Protein AF-A0A1Y4KQD1-F1 (afdb_monomer_lite)

Structure (mmCIF, N/CA/C/O backbone):
data_AF-A0A1Y4KQD1-F1
#
_entry.id   AF-A0A1Y4KQD1-F1
#
loop_
_atom_site.group_PDB
_atom_site.id
_atom_site.type_symbol
_atom_site.label_atom_id
_atom_site.label_alt_id
_atom_site.label_comp_id
_atom_site.label_asym_id
_atom_site.label_entity_id
_atom_site.label_seq_id
_atom_site.pdbx_PDB_ins_code
_atom_site.Cartn_x
_atom_site.Cartn_y
_atom_site.Cartn_z
_atom_site.occupancy
_atom_site.B_iso_or_equiv
_atom_site.auth_seq_id
_atom_site.auth_comp_id
_atom_site.auth_asym_id
_atom_site.auth_atom_id
_atom_site.pdbx_PDB_model_num
ATOM 1 N N . MET A 1 1 ? 0.925 -10.732 -22.822 1.00 41.88 1 MET A N 1
ATOM 2 C CA . MET A 1 1 ? 0.465 -11.248 -21.514 1.00 41.88 1 MET A CA 1
ATOM 3 C C . MET A 1 1 ? 1.108 -10.372 -20.444 1.00 41.88 1 MET A C 1
ATOM 5 O O . MET A 1 1 ? 2.324 -10.237 -20.476 1.00 41.88 1 MET A O 1
ATOM 9 N N . LYS A 1 2 ? 0.343 -9.657 -19.607 1.00 52.91 2 LYS A N 1
ATOM 10 C CA . LYS A 1 2 ? 0.949 -8.843 -18.537 1.00 52.91 2 LYS A CA 1
ATOM 11 C C . LYS A 1 2 ? 1.464 -9.818 -17.477 1.00 52.91 2 LYS A C 1
ATOM 13 O O . LYS A 1 2 ? 0.670 -10.572 -16.932 1.00 52.91 2 LYS A O 1
ATOM 18 N N . ILE A 1 3 ? 2.776 -9.862 -17.264 1.00 65.75 3 ILE A N 1
ATOM 19 C CA . ILE A 1 3 ? 3.381 -10.694 -16.222 1.00 65.75 3 ILE A CA 1
ATOM 20 C C . ILE A 1 3 ? 3.049 -10.020 -14.887 1.00 65.75 3 ILE A C 1
ATOM 22 O O . ILE A 1 3 ? 3.557 -8.932 -14.609 1.00 65.75 3 ILE A O 1
ATOM 26 N N . THR A 1 4 ? 2.151 -10.612 -14.099 1.00 70.94 4 THR A N 1
ATOM 27 C CA . THR A 1 4 ? 1.914 -10.176 -12.718 1.00 70.94 4 THR A CA 1
ATOM 28 C C . THR A 1 4 ? 3.088 -10.669 -11.865 1.00 70.94 4 THR A C 1
ATOM 30 O O . THR A 1 4 ? 3.396 -11.861 -11.913 1.00 70.94 4 THR A O 1
ATOM 33 N N . PRO A 1 5 ? 3.794 -9.793 -11.132 1.00 82.25 5 PRO A N 1
ATOM 34 C CA . PRO A 1 5 ? 4.838 -10.225 -10.208 1.00 82.25 5 PRO A CA 1
ATOM 35 C C . PRO A 1 5 ? 4.254 -11.108 -9.102 1.00 82.25 5 PRO A C 1
ATOM 37 O O . PRO A 1 5 ? 3.148 -10.852 -8.643 1.00 82.25 5 PRO A O 1
ATOM 40 N N . ASN A 1 6 ? 5.008 -12.101 -8.631 1.00 90.56 6 ASN A N 1
ATOM 41 C CA . ASN A 1 6 ? 4.617 -12.924 -7.483 1.00 90.56 6 ASN A CA 1
ATOM 42 C C . ASN A 1 6 ? 4.895 -12.168 -6.171 1.00 90.56 6 ASN A C 1
ATOM 44 O O . ASN A 1 6 ? 5.891 -12.427 -5.493 1.00 90.56 6 ASN A O 1
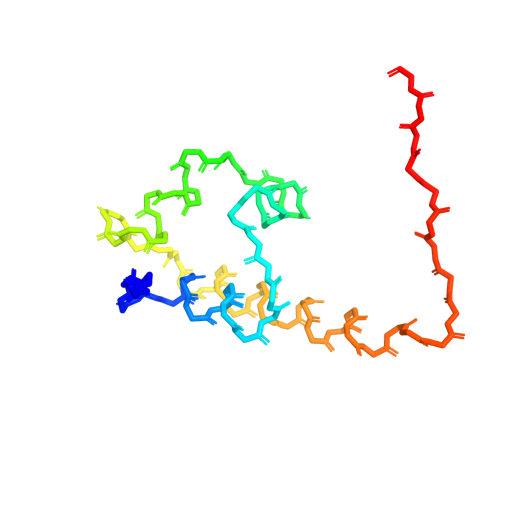ATOM 48 N N . THR A 1 7 ? 4.079 -11.156 -5.871 1.00 95.50 7 THR A N 1
ATOM 49 C CA . THR A 1 7 ? 4.176 -10.365 -4.639 1.00 95.50 7 THR A CA 1
ATOM 50 C C . THR A 1 7 ? 2.802 -10.194 -4.001 1.00 95.50 7 THR A C 1
ATOM 52 O O . THR A 1 7 ? 1.809 -10.082 -4.723 1.00 95.50 7 THR A O 1
ATOM 55 N N . PRO A 1 8 ? 2.719 -10.064 -2.664 1.00 96.00 8 PRO A N 1
ATOM 56 C CA . PRO A 1 8 ? 1.426 -9.926 -1.994 1.00 96.00 8 PRO A CA 1
ATOM 57 C C . PRO A 1 8 ? 0.605 -8.724 -2.488 1.00 96.00 8 PRO A C 1
ATOM 59 O O . PRO A 1 8 ? -0.612 -8.805 -2.619 1.00 96.00 8 PRO A O 1
ATOM 62 N N . VAL A 1 9 ? 1.269 -7.610 -2.821 1.00 96.19 9 VAL A N 1
ATOM 63 C CA . VAL A 1 9 ? 0.604 -6.405 -3.349 1.00 96.19 9 VAL A CA 1
ATOM 64 C C . VAL A 1 9 ? 0.113 -6.604 -4.783 1.00 96.19 9 VAL A C 1
ATOM 66 O O . VAL A 1 9 ? -0.940 -6.073 -5.143 1.00 96.19 9 VAL A O 1
ATOM 69 N N . ALA A 1 10 ? 0.848 -7.351 -5.610 1.00 95.69 10 ALA A N 1
ATOM 70 C CA . ALA A 1 10 ? 0.404 -7.675 -6.959 1.00 95.69 10 ALA A CA 1
ATOM 71 C C . ALA A 1 10 ? -0.810 -8.613 -6.939 1.00 95.69 10 ALA A C 1
ATOM 73 O O . ALA A 1 10 ? -1.788 -8.344 -7.641 1.00 95.69 10 ALA A O 1
ATOM 74 N N . ASP A 1 11 ? -0.804 -9.619 -6.063 1.00 95.25 11 ASP A N 1
ATOM 75 C CA . ASP A 1 11 ? -1.944 -10.517 -5.885 1.00 95.25 11 ASP A CA 1
ATOM 76 C C . ASP A 1 11 ? -3.178 -9.772 -5.367 1.00 95.25 11 ASP A C 1
ATOM 78 O O . ASP A 1 11 ? -4.277 -9.965 -5.882 1.00 95.25 11 ASP A O 1
ATOM 82 N N . LEU A 1 12 ? -3.007 -8.869 -4.397 1.00 93.69 12 LEU A N 1
ATOM 83 C CA . LEU A 1 12 ? -4.079 -8.020 -3.875 1.00 93.69 12 LEU A CA 1
ATOM 84 C C . LEU A 1 12 ? -4.698 -7.148 -4.983 1.00 93.69 12 LEU A C 1
ATOM 86 O O . LEU A 1 12 ? -5.919 -7.068 -5.120 1.00 93.69 12 LEU A O 1
ATOM 90 N N . CYS A 1 13 ? -3.861 -6.541 -5.831 1.00 92.94 13 CYS A N 1
ATOM 91 C CA . CYS A 1 13 ? -4.320 -5.781 -6.995 1.00 92.94 13 CYS A CA 1
ATOM 92 C C . CYS A 1 13 ? -5.115 -6.662 -7.973 1.00 92.94 13 CYS A C 1
ATOM 94 O O . CYS A 1 13 ? -6.157 -6.238 -8.472 1.00 92.94 13 CYS A O 1
ATOM 96 N N . GLN A 1 14 ? -4.659 -7.893 -8.219 1.00 93.25 14 GLN A N 1
ATOM 97 C CA . GLN A 1 14 ? -5.337 -8.839 -9.103 1.00 93.25 14 GLN A CA 1
ATOM 98 C C . GLN A 1 14 ? -6.676 -9.321 -8.527 1.00 93.25 14 GLN A C 1
ATOM 100 O O . GLN A 1 14 ? -7.667 -9.328 -9.255 1.00 93.25 14 GLN A O 1
ATOM 105 N N . ARG A 1 15 ? -6.732 -9.673 -7.235 1.00 92.00 15 ARG A N 1
ATOM 106 C CA . ARG A 1 15 ? -7.956 -10.138 -6.557 1.00 92.00 15 ARG A CA 1
ATOM 107 C C . ARG A 1 15 ? -9.053 -9.076 -6.529 1.00 92.00 15 ARG A C 1
ATOM 109 O O . ARG A 1 15 ? -10.218 -9.405 -6.717 1.00 92.00 15 ARG A O 1
ATOM 116 N N . HIS A 1 16 ? -8.683 -7.811 -6.329 1.00 90.50 16 HIS A N 1
ATOM 117 C CA . HIS A 1 16 ? -9.638 -6.706 -6.200 1.00 90.50 16 HIS A CA 1
ATOM 118 C C . HIS A 1 16 ? -9.801 -5.862 -7.475 1.00 90.50 16 HIS A C 1
ATOM 120 O O . HIS A 1 16 ? -10.497 -4.850 -7.449 1.00 90.50 16 HIS A O 1
ATOM 126 N N . GLY A 1 17 ? -9.157 -6.235 -8.589 1.00 91.31 17 GLY A N 1
ATOM 127 C CA . GLY A 1 17 ? -9.240 -5.490 -9.853 1.00 91.31 17 GLY A CA 1
ATOM 128 C C . GLY A 1 17 ? -8.690 -4.059 -9.775 1.00 91.31 17 GLY A C 1
ATOM 129 O O . GLY A 1 17 ? -9.126 -3.183 -10.520 1.00 91.31 17 GLY A O 1
ATOM 130 N N . LEU A 1 18 ? -7.746 -3.800 -8.865 1.00 90.88 18 LEU A N 1
ATOM 131 C CA . LEU A 1 18 ? -7.200 -2.468 -8.611 1.00 90.88 18 LEU A CA 1
ATOM 132 C C . LEU A 1 18 ? -5.847 -2.257 -9.289 1.00 90.88 18 LEU A C 1
ATOM 134 O O . LEU A 1 18 ? -4.993 -3.136 -9.336 1.00 90.88 18 LEU A O 1
ATOM 138 N N . GLY A 1 19 ? -5.622 -1.034 -9.768 1.00 93.44 19 GLY A N 1
ATOM 139 C CA . GLY A 1 19 ? -4.302 -0.581 -10.201 1.00 93.44 19 GLY A CA 1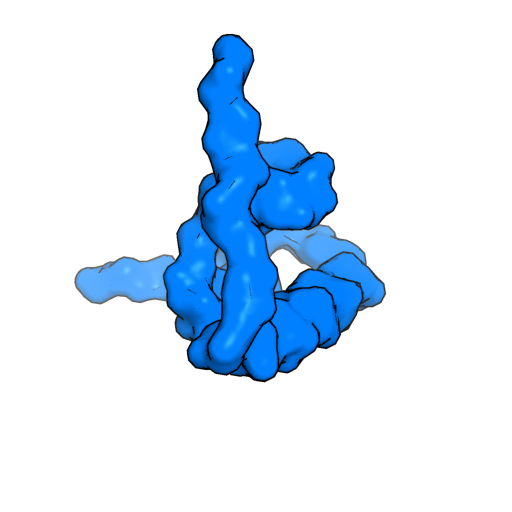
ATOM 140 C C . GLY A 1 19 ? -3.473 -0.000 -9.050 1.00 93.44 19 GLY A C 1
ATOM 141 O O . GLY A 1 19 ? -4.013 0.491 -8.060 1.00 93.44 19 GLY A O 1
ATOM 142 N N . GLN A 1 20 ? -2.150 0.055 -9.227 1.00 96.00 20 GLN A N 1
ATOM 143 C CA . GLN A 1 20 ? -1.207 0.608 -8.239 1.00 96.00 20 GLN A CA 1
ATOM 144 C C . GLN A 1 20 ? -1.529 2.065 -7.847 1.00 96.00 20 GLN A C 1
ATOM 146 O O . GLN A 1 20 ? -1.420 2.435 -6.680 1.00 96.00 20 GLN A O 1
ATOM 151 N N . THR A 1 21 ? -1.988 2.888 -8.797 1.00 96.12 21 THR A N 1
ATOM 152 C CA . THR A 1 21 ? -2.433 4.269 -8.530 1.00 96.12 21 THR A CA 1
ATOM 153 C C . THR A 1 21 ? -3.686 4.319 -7.659 1.00 96.12 21 THR A C 1
ATOM 155 O O . THR A 1 21 ? -3.776 5.167 -6.774 1.00 96.12 21 THR A O 1
ATOM 158 N N . ALA A 1 22 ? -4.642 3.411 -7.879 1.00 93.62 22 ALA A N 1
ATOM 159 C CA . ALA A 1 22 ? -5.851 3.330 -7.063 1.00 93.62 22 ALA A CA 1
ATOM 160 C C . ALA A 1 22 ? -5.508 2.898 -5.631 1.00 93.62 22 ALA A C 1
ATOM 162 O O . ALA A 1 22 ? -5.979 3.513 -4.679 1.00 93.62 22 ALA A O 1
ATOM 163 N N . LEU A 1 23 ? -4.610 1.917 -5.486 1.00 95.19 23 LEU A N 1
ATOM 164 C CA . LEU A 1 23 ? -4.100 1.476 -4.189 1.00 95.19 23 LEU A CA 1
ATOM 165 C C . LEU A 1 23 ? -3.395 2.618 -3.435 1.00 95.19 23 LEU A C 1
ATOM 167 O O . LEU A 1 23 ? -3.686 2.870 -2.270 1.00 95.19 23 LEU A O 1
ATOM 171 N N . SER A 1 24 ? -2.513 3.351 -4.122 1.00 97.25 24 SER A N 1
ATOM 172 C CA . SER A 1 24 ? -1.794 4.505 -3.569 1.00 97.25 24 SER A CA 1
ATOM 173 C C . SER A 1 24 ? -2.746 5.568 -3.019 1.00 97.25 24 SER A C 1
ATOM 175 O O . SER A 1 24 ? -2.605 5.979 -1.869 1.00 97.25 24 SER A O 1
ATOM 177 N N . ARG A 1 25 ? -3.749 5.968 -3.810 1.00 96.31 25 ARG A N 1
ATOM 178 C CA . ARG A 1 25 ? -4.745 6.967 -3.399 1.00 96.31 25 ARG A CA 1
ATOM 179 C C . ARG A 1 25 ? -5.596 6.480 -2.233 1.00 96.31 25 ARG A C 1
ATOM 181 O O . ARG A 1 25 ? -5.818 7.234 -1.296 1.00 96.31 25 ARG A O 1
ATOM 188 N N . ARG A 1 26 ? -6.044 5.224 -2.280 1.00 94.00 26 ARG A N 1
ATOM 189 C CA . ARG A 1 26 ? -6.953 4.654 -1.282 1.00 94.00 26 ARG A CA 1
ATOM 190 C C . ARG A 1 26 ? -6.333 4.548 0.106 1.00 94.00 26 ARG A C 1
ATOM 192 O O . ARG A 1 26 ? -7.004 4.838 1.085 1.00 94.00 26 ARG A O 1
ATOM 199 N N . PHE A 1 27 ? -5.068 4.141 0.183 1.00 95.69 27 PHE A N 1
ATOM 200 C CA . PHE A 1 27 ? -4.380 3.923 1.459 1.00 95.69 27 PHE A CA 1
ATOM 201 C C . PHE A 1 27 ? -3.445 5.072 1.855 1.00 95.69 27 PHE A C 1
ATOM 203 O O . PHE A 1 27 ? -2.750 4.971 2.862 1.00 95.69 27 PHE A O 1
ATOM 210 N N . GLY A 1 28 ? -3.387 6.153 1.067 1.00 96.69 28 GLY A N 1
ATOM 211 C CA . GLY A 1 28 ? -2.504 7.291 1.338 1.00 96.69 28 GLY A CA 1
ATOM 212 C C . GLY A 1 28 ? -1.012 6.942 1.272 1.00 96.69 28 GLY A C 1
ATOM 213 O O . GLY A 1 28 ? -0.192 7.584 1.924 1.00 96.69 28 GLY A O 1
ATOM 214 N N . ILE A 1 29 ? -0.642 5.917 0.501 1.00 96.88 29 ILE A N 1
ATOM 215 C CA . ILE A 1 29 ? 0.742 5.439 0.392 1.00 96.88 29 ILE A CA 1
ATOM 216 C C . ILE A 1 29 ? 1.374 6.031 -0.864 1.00 96.88 29 ILE A C 1
ATOM 218 O O . ILE A 1 29 ? 0.758 5.956 -1.931 1.00 96.88 29 ILE A O 1
ATOM 222 N N . PRO A 1 30 ? 2.611 6.563 -0.807 1.00 98.31 30 PRO A N 1
ATOM 223 C CA . PRO A 1 30 ? 3.284 7.080 -1.991 1.00 98.31 30 PRO A CA 1
ATOM 224 C C . PRO A 1 30 ? 3.305 6.057 -3.132 1.00 98.31 30 PRO A C 1
ATOM 226 O O . PRO A 1 30 ? 3.682 4.900 -2.935 1.00 98.31 30 PRO A O 1
ATOM 229 N N . LEU A 1 31 ? 2.955 6.489 -4.347 1.00 98.06 31 LEU A N 1
ATOM 230 C CA . LEU A 1 31 ? 2.874 5.605 -5.517 1.00 98.06 31 LEU A CA 1
ATOM 231 C C . LEU A 1 31 ? 4.181 4.840 -5.759 1.00 98.06 31 LEU A C 1
ATOM 233 O O . LEU A 1 31 ? 4.160 3.657 -6.088 1.00 98.06 31 LEU A O 1
ATOM 237 N N . ARG A 1 32 ? 5.324 5.495 -5.533 1.00 97.75 32 ARG A N 1
ATOM 238 C CA . ARG A 1 32 ? 6.648 4.876 -5.650 1.00 97.75 32 ARG A CA 1
ATOM 239 C C . ARG A 1 32 ? 6.816 3.696 -4.687 1.00 97.75 32 ARG A C 1
ATOM 241 O O . ARG A 1 32 ? 7.383 2.681 -5.078 1.00 97.75 32 ARG A O 1
ATOM 248 N N . THR A 1 33 ? 6.307 3.804 -3.461 1.00 98.00 33 THR A N 1
ATOM 249 C CA . THR A 1 33 ? 6.329 2.723 -2.466 1.00 98.00 33 THR A CA 1
ATOM 250 C C . THR A 1 33 ? 5.472 1.549 -2.930 1.00 98.00 33 THR A C 1
ATOM 252 O O . THR A 1 33 ? 5.962 0.423 -2.967 1.00 98.00 33 THR A O 1
ATOM 255 N N . VAL A 1 34 ? 4.244 1.816 -3.390 1.00 97.81 34 VAL A N 1
ATOM 256 C CA . VAL A 1 34 ? 3.354 0.782 -3.948 1.00 97.81 34 VAL A CA 1
ATOM 257 C C . VAL A 1 34 ? 3.995 0.085 -5.148 1.00 97.81 34 VAL A C 1
ATOM 259 O O . VAL A 1 34 ? 3.969 -1.137 -5.227 1.00 97.81 34 VAL A O 1
ATOM 262 N N . GLN A 1 35 ? 4.625 0.835 -6.054 1.00 97.31 35 GLN A N 1
ATOM 263 C CA . GLN A 1 35 ? 5.340 0.285 -7.209 1.00 97.31 35 GLN A CA 1
ATOM 264 C C . GLN A 1 35 ? 6.503 -0.622 -6.801 1.00 97.31 35 GLN A C 1
ATOM 266 O O . GLN A 1 35 ? 6.715 -1.667 -7.412 1.00 97.31 35 GLN A O 1
ATOM 271 N N . GLN A 1 36 ? 7.271 -0.237 -5.778 1.00 97.94 36 GLN A N 1
ATOM 272 C CA . GLN A 1 36 ? 8.369 -1.060 -5.267 1.00 97.94 36 GLN A CA 1
ATOM 273 C C . GLN A 1 36 ? 7.860 -2.342 -4.601 1.00 97.94 36 GLN A C 1
ATOM 275 O O . GLN A 1 36 ? 8.483 -3.384 -4.795 1.00 97.94 36 GLN A O 1
ATOM 280 N N . TRP A 1 37 ? 6.728 -2.283 -3.889 1.00 97.56 37 TRP A N 1
ATOM 281 C CA . TRP A 1 37 ? 6.068 -3.465 -3.328 1.00 97.56 37 TRP A CA 1
ATOM 282 C C . TRP A 1 37 ? 5.501 -4.387 -4.401 1.00 97.56 37 TRP A C 1
ATOM 284 O O . TRP A 1 37 ? 5.795 -5.578 -4.408 1.00 97.56 37 TRP A O 1
ATOM 294 N N . TYR A 1 38 ? 4.755 -3.826 -5.352 1.00 96.56 38 TYR A N 1
ATOM 295 C CA . TYR A 1 38 ? 4.176 -4.560 -6.471 1.00 96.56 38 TYR A CA 1
ATOM 296 C C . TYR A 1 38 ? 5.259 -5.285 -7.276 1.00 96.56 38 TYR A C 1
ATOM 298 O O . TYR A 1 38 ? 5.130 -6.469 -7.565 1.00 96.56 38 TYR A O 1
ATOM 306 N N . ALA A 1 39 ? 6.355 -4.595 -7.604 1.00 95.44 39 ALA A N 1
ATOM 307 C CA . ALA A 1 39 ? 7.452 -5.155 -8.387 1.00 95.44 39 ALA A CA 1
ATOM 308 C C . ALA A 1 39 ? 8.451 -5.992 -7.563 1.00 95.44 39 ALA A C 1
ATOM 310 O O . ALA A 1 39 ? 9.473 -6.394 -8.109 1.00 95.44 39 ALA A O 1
ATOM 311 N N . GLY A 1 40 ? 8.224 -6.196 -6.260 1.00 95.00 40 GLY A N 1
ATOM 312 C CA . GLY A 1 40 ? 9.065 -7.045 -5.404 1.00 95.00 40 GLY A CA 1
ATOM 313 C C . GLY A 1 40 ? 10.452 -6.481 -5.086 1.00 95.00 40 GLY A C 1
ATOM 314 O O . GLY A 1 40 ? 11.303 -7.199 -4.577 1.00 95.00 40 GLY A O 1
ATOM 315 N N . HIS A 1 41 ? 10.694 -5.197 -5.363 1.00 95.44 41 HIS A N 1
ATOM 316 C CA . HIS A 1 41 ? 11.959 -4.532 -5.020 1.00 95.44 41 HIS A CA 1
ATOM 317 C C . HIS A 1 41 ? 12.069 -4.271 -3.513 1.00 95.44 41 HIS A C 1
ATOM 319 O O . HIS A 1 41 ? 13.162 -4.156 -2.965 1.00 95.44 41 HIS A O 1
ATOM 325 N N . ARG A 1 42 ? 10.919 -4.138 -2.845 1.00 94.50 42 ARG A N 1
ATOM 326 C CA . ARG A 1 42 ? 10.781 -4.115 -1.389 1.00 94.50 42 ARG A CA 1
ATOM 327 C C . ARG A 1 42 ? 9.569 -4.950 -1.013 1.00 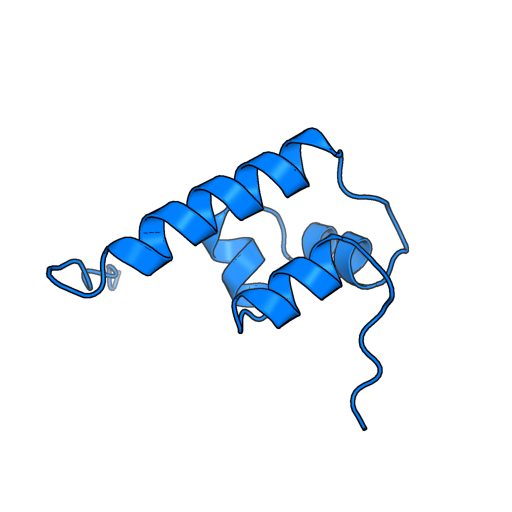94.50 42 ARG A C 1
ATOM 329 O O . ARG A 1 42 ? 8.571 -4.897 -1.720 1.00 94.50 42 ARG A O 1
ATOM 336 N N . SER A 1 43 ? 9.615 -5.645 0.113 1.00 93.31 43 SER A N 1
ATOM 337 C CA . SER A 1 43 ? 8.419 -6.292 0.654 1.00 93.31 43 SER A CA 1
ATOM 338 C C . SER A 1 43 ? 7.566 -5.270 1.400 1.00 93.31 43 SER A C 1
ATOM 340 O O . SER A 1 43 ? 8.089 -4.456 2.167 1.00 93.31 43 SER A O 1
ATOM 342 N N . ALA A 1 44 ? 6.255 -5.298 1.171 1.00 96.00 44 ALA A N 1
ATOM 343 C CA . ALA A 1 44 ? 5.321 -4.609 2.051 1.00 96.00 44 ALA A CA 1
ATOM 344 C C . ALA A 1 44 ? 5.360 -5.277 3.437 1.00 96.00 44 ALA A C 1
ATOM 346 O O . ALA A 1 44 ? 5.496 -6.502 3.500 1.00 96.00 44 ALA A O 1
ATOM 347 N N . PRO A 1 45 ? 5.247 -4.519 4.542 1.00 97.62 45 PRO A N 1
ATOM 348 C CA . PRO A 1 45 ? 5.058 -5.131 5.849 1.00 97.62 45 PRO A CA 1
ATOM 349 C C . PRO A 1 45 ? 3.796 -5.997 5.843 1.00 97.6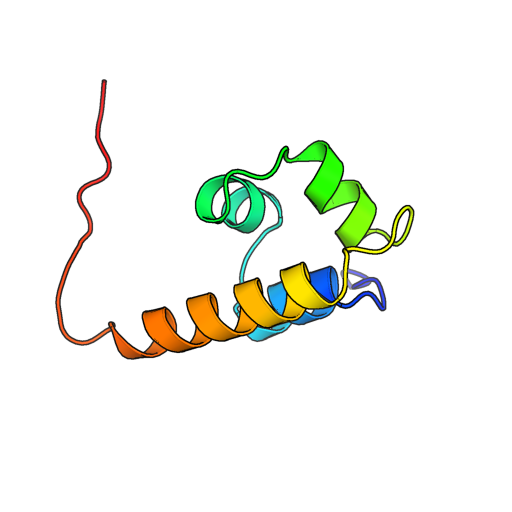2 45 PRO A C 1
ATOM 351 O O . PRO A 1 45 ? 2.768 -5.577 5.314 1.00 97.62 45 PRO A O 1
ATOM 354 N N . GLU A 1 46 ? 3.860 -7.181 6.449 1.00 96.50 46 GLU A N 1
ATOM 355 C CA . GLU A 1 46 ? 2.758 -8.152 6.421 1.00 96.50 46 GLU A CA 1
ATOM 356 C C . GLU A 1 46 ? 1.447 -7.549 6.940 1.00 96.50 46 GLU A C 1
ATOM 358 O O . GLU A 1 46 ? 0.421 -7.624 6.270 1.00 96.50 46 GLU A O 1
ATOM 363 N N . TYR A 1 47 ? 1.509 -6.826 8.064 1.00 96.81 47 TYR A N 1
ATOM 364 C CA . TYR A 1 47 ? 0.341 -6.164 8.649 1.00 96.81 47 TYR A CA 1
ATOM 365 C C . TYR A 1 47 ? -0.317 -5.149 7.702 1.00 96.81 47 TYR A C 1
ATOM 367 O O . TYR A 1 47 ? -1.525 -4.945 7.772 1.00 96.81 47 TYR A O 1
ATOM 375 N N . VAL A 1 48 ? 0.453 -4.512 6.812 1.00 97.12 48 VAL A N 1
ATOM 376 C CA . VAL A 1 48 ? -0.087 -3.562 5.829 1.00 97.12 48 VAL A CA 1
ATOM 377 C C . VAL A 1 48 ? -0.885 -4.313 4.772 1.00 97.12 48 VAL A C 1
ATOM 379 O O . VAL A 1 48 ? -1.969 -3.870 4.412 1.00 97.12 48 VAL A O 1
ATOM 382 N N . VAL A 1 49 ? -0.379 -5.453 4.296 1.00 96.62 49 VAL A N 1
ATOM 383 C CA . VAL A 1 49 ? -1.082 -6.280 3.305 1.00 96.62 49 VAL A CA 1
ATOM 384 C C . VAL A 1 49 ? -2.387 -6.811 3.890 1.00 96.62 49 VAL A C 1
ATOM 386 O O . VAL A 1 49 ? -3.433 -6.639 3.268 1.00 96.62 49 VAL A O 1
ATOM 389 N N . SER A 1 50 ? -2.345 -7.366 5.105 1.00 96.38 50 SER A N 1
ATOM 390 C CA . SER A 1 50 ? -3.541 -7.870 5.790 1.00 96.38 50 SER A CA 1
ATOM 391 C C . SER A 1 50 ? -4.568 -6.759 6.029 1.00 96.38 50 SER A C 1
ATOM 393 O O . SER A 1 50 ? -5.743 -6.929 5.718 1.00 96.38 50 SER A O 1
ATOM 395 N N . MET A 1 51 ? -4.127 -5.581 6.489 1.00 96.50 51 MET A N 1
ATOM 396 C CA . MET A 1 51 ? -5.005 -4.418 6.673 1.00 96.50 51 MET A CA 1
ATOM 397 C C . MET A 1 51 ? -5.646 -3.967 5.353 1.00 96.50 51 MET A C 1
ATOM 399 O O . MET A 1 51 ? -6.839 -3.669 5.314 1.00 96.50 51 MET A O 1
ATOM 403 N N . MET A 1 52 ? -4.874 -3.912 4.263 1.00 95.81 52 MET A N 1
ATOM 404 C CA . MET A 1 52 ? -5.406 -3.555 2.947 1.00 95.81 52 MET A CA 1
ATOM 405 C C . MET A 1 52 ? -6.464 -4.550 2.476 1.00 95.81 52 MET A C 1
ATOM 407 O O . MET A 1 52 ? -7.508 -4.129 1.983 1.00 95.81 52 MET A O 1
ATOM 411 N N . GLU A 1 53 ? -6.201 -5.847 2.624 1.00 95.06 53 GLU A N 1
ATOM 412 C CA . GLU A 1 53 ? -7.115 -6.917 2.219 1.00 95.06 53 GLU A CA 1
ATOM 413 C C . GLU A 1 53 ? -8.433 -6.868 2.995 1.00 95.06 53 GLU A C 1
ATOM 415 O O . GLU A 1 53 ? -9.508 -6.936 2.391 1.00 95.06 53 GLU A O 1
ATOM 420 N N . GLU A 1 54 ? -8.376 -6.665 4.312 1.00 94.69 54 GLU A N 1
ATOM 421 C CA . GLU A 1 54 ? -9.577 -6.518 5.135 1.00 94.69 54 GLU A CA 1
ATOM 422 C C . GLU A 1 54 ? -10.410 -5.302 4.718 1.00 94.69 54 GLU A C 1
ATOM 424 O O . GLU A 1 54 ? -1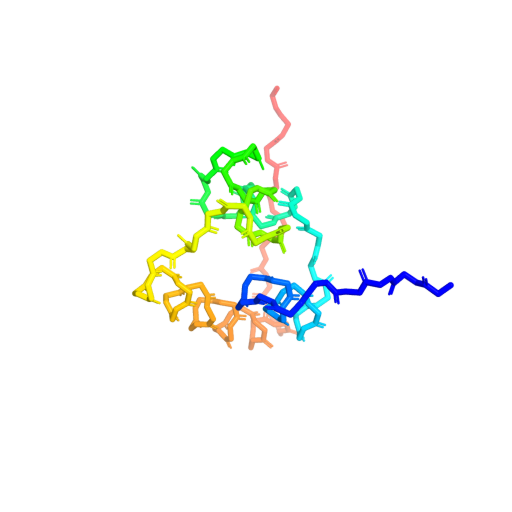1.611 -5.430 4.467 1.00 94.69 54 GLU A O 1
ATOM 429 N N . LEU A 1 55 ? -9.781 -4.132 4.571 1.00 93.25 55 LEU A N 1
ATOM 430 C CA . LEU A 1 55 ? -10.472 -2.899 4.176 1.00 93.25 55 LEU A CA 1
ATOM 431 C C . LEU A 1 55 ? -11.083 -3.007 2.771 1.00 93.25 55 LEU A C 1
ATOM 433 O O . LEU A 1 55 ? -12.210 -2.563 2.540 1.00 93.25 55 LEU A O 1
ATOM 437 N N . LEU A 1 56 ? -10.383 -3.654 1.836 1.00 91.56 56 LEU A N 1
ATOM 438 C CA . LEU A 1 56 ? -10.899 -3.918 0.493 1.00 91.56 56 LEU A CA 1
ATOM 439 C C . LEU A 1 56 ? -12.099 -4.866 0.504 1.00 91.56 56 LEU A C 1
ATOM 441 O O . LEU A 1 56 ? -13.065 -4.645 -0.228 1.00 91.56 56 LEU A O 1
ATOM 445 N N . SER A 1 57 ? -12.059 -5.885 1.360 1.00 89.06 57 SER A N 1
ATOM 446 C CA . SER A 1 57 ? -13.137 -6.864 1.533 1.00 89.06 57 SER A CA 1
ATOM 447 C C . SER A 1 57 ? -14.361 -6.291 2.257 1.00 89.06 57 SER A C 1
ATOM 449 O O . SER A 1 57 ? -15.468 -6.821 2.144 1.00 89.06 57 SER A O 1
ATOM 451 N N . ILE A 1 58 ? -14.194 -5.216 3.030 1.00 86.69 58 ILE A N 1
ATOM 452 C CA . ILE A 1 58 ? -15.307 -4.472 3.634 1.00 86.69 58 ILE A CA 1
ATOM 453 C C . ILE A 1 58 ? -16.019 -3.624 2.575 1.00 86.69 58 ILE A C 1
ATOM 455 O O . ILE A 1 58 ? -17.244 -3.661 2.494 1.00 86.69 58 ILE A O 1
ATOM 459 N N . ASP A 1 59 ? -15.281 -2.903 1.732 1.00 74.94 59 ASP A N 1
ATOM 460 C CA . ASP A 1 59 ? -15.894 -2.035 0.717 1.00 74.94 59 ASP A CA 1
ATOM 461 C C . ASP A 1 59 ? -16.507 -2.814 -0.452 1.00 74.94 59 ASP A C 1
ATOM 463 O O . ASP A 1 59 ? -17.510 -2.379 -1.008 1.00 74.94 59 ASP A O 1
ATOM 467 N N . GLY A 1 60 ? -15.984 -4.001 -0.779 1.00 63.00 60 GLY A N 1
ATOM 468 C CA . GLY A 1 60 ? -16.631 -4.919 -1.724 1.00 63.00 60 GLY A CA 1
ATOM 469 C C . GLY A 1 60 ? -17.990 -5.462 -1.254 1.00 63.00 60 GLY A C 1
ATOM 470 O O . GLY A 1 60 ? -18.637 -6.167 -2.012 1.00 63.00 60 GLY A O 1
ATOM 471 N N . ARG A 1 61 ? -18.412 -5.161 -0.013 1.00 57.25 61 ARG A N 1
ATOM 472 C CA . ARG A 1 61 ? -19.762 -5.438 0.512 1.00 57.25 61 ARG A CA 1
ATOM 473 C C . ARG A 1 61 ? -20.689 -4.213 0.478 1.00 57.25 61 ARG A C 1
ATOM 475 O O . ARG A 1 61 ? -21.853 -4.332 0.854 1.00 57.25 61 ARG A O 1
ATOM 482 N N . LYS A 1 62 ? -20.181 -3.023 0.121 1.00 47.16 62 LYS A N 1
ATOM 483 C CA . LYS A 1 62 ? -20.925 -1.747 0.165 1.00 47.16 62 LYS A CA 1
ATOM 484 C C . LYS A 1 62 ? -21.643 -1.384 -1.138 1.00 47.16 62 LYS A C 1
ATOM 486 O O . LYS A 1 62 ? -22.290 -0.339 -1.195 1.00 47.16 62 LYS A O 1
ATOM 491 N N . ASP A 1 63 ? -21.634 -2.242 -2.149 1.00 47.84 63 ASP A N 1
ATOM 492 C CA . ASP A 1 63 ? -22.318 -2.048 -3.433 1.00 47.84 63 ASP A CA 1
ATOM 493 C C . ASP A 1 63 ? -23.852 -2.224 -3.382 1.00 47.84 63 ASP A C 1
ATOM 495 O O . ASP A 1 63 ? -24.484 -2.516 -4.393 1.00 47.84 63 ASP A O 1
ATOM 499 N N . VAL A 1 64 ? -24.487 -1.929 -2.239 1.00 50.94 64 VAL A N 1
ATOM 500 C CA . VAL A 1 64 ? -25.935 -1.660 -2.190 1.00 50.94 64 VAL A CA 1
ATOM 501 C C . VAL A 1 64 ? -26.308 -0.230 -1.800 1.00 50.94 64 VAL A C 1
ATOM 503 O O . VAL A 1 64 ? -27.464 0.114 -2.000 1.00 50.94 64 VAL A O 1
ATOM 506 N N . ASN A 1 65 ? -25.405 0.628 -1.290 1.00 44.47 65 ASN A N 1
ATOM 507 C CA . ASN A 1 65 ? -25.744 2.040 -1.017 1.00 44.47 65 ASN A CA 1
ATOM 508 C C . ASN A 1 65 ? -24.527 2.945 -0.701 1.00 44.47 65 ASN A C 1
ATOM 510 O O . ASN A 1 65 ? -24.043 2.962 0.427 1.00 44.47 65 ASN A O 1
ATOM 514 N N . GLY A 1 66 ? -24.141 3.791 -1.668 1.00 43.66 66 GLY A N 1
ATOM 515 C CA . GLY A 1 66 ? -23.652 5.163 -1.442 1.00 43.66 66 GLY A CA 1
ATOM 516 C C . GLY A 1 66 ? -22.181 5.388 -1.054 1.00 43.66 66 GLY A C 1
ATOM 517 O O . GLY A 1 66 ? -21.759 5.012 0.034 1.00 43.66 66 GLY A O 1
ATOM 518 N N . LEU A 1 67 ? -21.443 6.117 -1.910 1.00 44.72 67 LEU A N 1
ATOM 519 C CA . LEU A 1 67 ? -20.701 7.367 -1.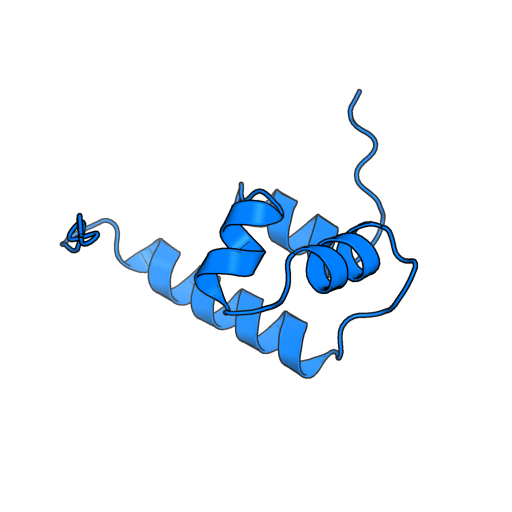612 1.00 44.72 67 LEU A CA 1
ATOM 520 C C . LEU A 1 67 ? -19.689 7.688 -2.733 1.00 44.72 67 LEU A C 1
ATOM 522 O O . LEU A 1 67 ? -18.478 7.657 -2.534 1.00 44.72 67 LEU A O 1
ATOM 526 N N . ASP A 1 68 ? -20.194 8.067 -3.909 1.00 41.31 68 ASP A N 1
ATOM 527 C CA . ASP A 1 68 ? -19.442 8.930 -4.825 1.00 41.31 68 ASP A CA 1
ATOM 528 C C . ASP A 1 68 ? -19.686 10.381 -4.401 1.00 41.31 68 ASP A C 1
ATOM 530 O O . ASP A 1 68 ? -20.666 11.014 -4.786 1.00 41.31 68 ASP A O 1
ATOM 534 N N . ASN A 1 69 ? -18.796 10.909 -3.565 1.00 48.00 69 ASN A N 1
ATOM 535 C CA . ASN A 1 69 ? -18.596 12.349 -3.479 1.00 48.00 69 ASN A CA 1
ATOM 536 C C . ASN A 1 69 ? -17.091 12.615 -3.437 1.00 48.00 69 ASN A C 1
ATOM 538 O O . ASN A 1 69 ? -16.490 12.735 -2.371 1.00 48.00 69 ASN A O 1
ATOM 542 N N . HIS A 1 70 ? -16.462 12.625 -4.613 1.00 45.00 70 HIS A N 1
ATOM 543 C CA . HIS A 1 70 ? -15.083 13.075 -4.751 1.00 45.00 70 HIS A CA 1
ATOM 544 C C . HIS A 1 70 ? -15.082 14.568 -5.082 1.00 45.00 70 HIS A C 1
ATOM 546 O O . HIS A 1 70 ? -15.510 14.984 -6.160 1.00 45.00 70 HIS A O 1
ATOM 552 N N . MET A 1 71 ? -14.613 15.343 -4.104 1.00 39.38 71 MET A N 1
ATOM 553 C CA . MET A 1 71 ? -14.308 16.770 -4.156 1.00 39.38 71 MET A CA 1
ATOM 554 C C . MET A 1 71 ? -13.630 17.163 -5.476 1.00 39.38 71 MET A C 1
ATOM 556 O O . MET A 1 71 ? -12.578 16.633 -5.833 1.00 39.38 71 MET A O 1
ATOM 560 N N . LYS A 1 72 ? -14.237 18.122 -6.180 1.00 41.19 72 LYS A N 1
ATOM 561 C CA . LYS A 1 72 ? -13.531 19.019 -7.093 1.00 41.19 72 LYS A CA 1
ATOM 562 C C . LYS A 1 72 ? -13.197 20.276 -6.299 1.00 41.19 72 LYS A C 1
ATOM 564 O O . LYS A 1 72 ? -14.117 21.025 -5.988 1.00 41.19 72 LYS A O 1
ATOM 569 N N . GLU A 1 73 ? -11.920 20.490 -6.022 1.00 40.50 73 GLU A N 1
ATOM 570 C CA . GLU A 1 73 ? -11.335 21.818 -5.816 1.00 40.50 73 GLU A CA 1
ATOM 571 C C . GLU A 1 73 ? -10.034 21.893 -6.615 1.00 40.50 73 GLU A C 1
ATOM 573 O O . GLU A 1 73 ? -9.272 20.896 -6.593 1.00 40.50 73 GLU A O 1
#

Sequence (73 aa):
MKITPNTPVADLCQRHGLGQTALSRRFGIPLRTVQQWYAGHRSAPEYVVSMMEELLSIDGRKDVNGLDNHMKE

Foldseek 3Di:
DPDFDPALLSVLCVVLVHDLVRVCVVVVNPSVVSVCRRNVVDPDDPVVSVVSNVVSVVVVVVVPDDDPDDDDD

Radius of gyration: 13.23 Å; chains: 1; bounding box: 38×35×30 Å

pLDDT: mean 83.3, std 20.3, range [39.38, 98.31]

Secondary structure (DSSP, 8-state):
-----SSHHHHHHHHTT--HHHHHHHHT--HHHHHHHHTTSSPPPHHHHHHHHHHHHHHTT-TTS--------